Protein AF-A0A349H330-F1 (afdb_monomer_lite)

Sequence (99 aa):
MNTLEYIQTAEAQGNAICRIYSRLRNAPSLHERTELLRQAEKHAETLGNALRQVAETNPVAGQATEETIQAMQSLNTIMEQVMIQEREYRISAGGDDTP

Foldseek 3Di:
DALLVLLVLLLVLLVLLLVLLVVLVVPPDPVSNVVSVVSNVVSVVSNVVSVVVNVVNPPDPVPQDPSSVVSVVSSVVSVVSSVVSVVVSCCVVPVPPDD

Secondary structure (DSSP, 8-state):
--HHHHHHHHHHHHHHHHHHHHHHTT--SHHHHHHHHHHHHHHHHHHHHHHHHHHHT---TTT--HHHHHHHHHHHHHHHHHHHHHHHHHHHH-TT---

Radius of gyration: 15.9 Å; chains: 1; bounding box: 45×20×47 Å

pLDDT: mean 84.98, std 12.37, range [41.34, 96.69]

Structure (mmCIF, N/CA/C/O backbone):
data_AF-A0A349H330-F1
#
_entry.id   AF-A0A349H330-F1
#
loop_
_atom_site.group_PDB
_atom_site.id
_atom_site.type_symbol
_atom_site.label_atom_id
_atom_site.label_alt_id
_atom_site.label_comp_id
_atom_site.label_asym_id
_atom_site.label_entity_id
_atom_site.label_seq_id
_atom_site.pdbx_PDB_ins_code
_atom_site.Cartn_x
_atom_site.Cartn_y
_atom_site.Cartn_z
_atom_site.occupancy
_atom_site.B_iso_or_equiv
_atom_site.auth_seq_id
_atom_site.auth_comp_id
_atom_site.auth_asym_id
_atom_site.auth_atom_id
_atom_site.pdbx_PDB_model_num
ATOM 1 N N . MET A 1 1 ? -18.113 4.617 6.249 1.00 65.81 1 MET A N 1
ATOM 2 C CA . MET A 1 1 ? -16.978 3.741 6.564 1.00 65.81 1 MET A CA 1
ATOM 3 C C . MET A 1 1 ? -16.604 3.944 8.019 1.00 65.81 1 MET A C 1
ATOM 5 O O . MET A 1 1 ? -16.552 5.091 8.454 1.00 65.81 1 MET A O 1
ATOM 9 N N . ASN A 1 2 ? -16.432 2.862 8.770 1.00 81.94 2 ASN A N 1
ATOM 10 C CA . ASN A 1 2 ? -15.854 2.878 10.114 1.00 81.94 2 ASN A CA 1
ATOM 11 C C . ASN A 1 2 ? -14.314 2.778 10.039 1.00 81.94 2 ASN A C 1
ATOM 13 O O . ASN A 1 2 ? -13.754 2.543 8.967 1.00 81.94 2 ASN A O 1
ATOM 17 N N . THR A 1 3 ? -13.618 2.971 11.165 1.00 85.75 3 THR A N 1
ATOM 18 C CA . THR A 1 3 ? -12.144 2.926 11.223 1.00 85.75 3 THR A CA 1
ATOM 19 C C . THR A 1 3 ? -11.585 1.622 10.647 1.00 85.75 3 THR A C 1
ATOM 21 O O . THR A 1 3 ? -10.606 1.649 9.908 1.00 85.75 3 THR A O 1
ATOM 24 N N . LEU A 1 4 ? -12.232 0.486 10.924 1.00 87.69 4 LEU A N 1
ATOM 25 C CA . LEU A 1 4 ? -11.816 -0.824 10.424 1.00 87.69 4 LEU A CA 1
ATOM 26 C C . LEU A 1 4 ? -11.878 -0.906 8.891 1.00 87.69 4 LEU A C 1
ATOM 28 O O . LEU A 1 4 ? -10.922 -1.360 8.271 1.00 87.69 4 LEU A O 1
ATOM 32 N N . GLU A 1 5 ? -12.948 -0.416 8.264 1.00 89.88 5 GLU A N 1
ATOM 33 C CA . GLU A 1 5 ? -13.074 -0.381 6.801 1.00 89.88 5 GLU A CA 1
ATOM 34 C C . GLU A 1 5 ? -12.007 0.517 6.152 1.00 89.8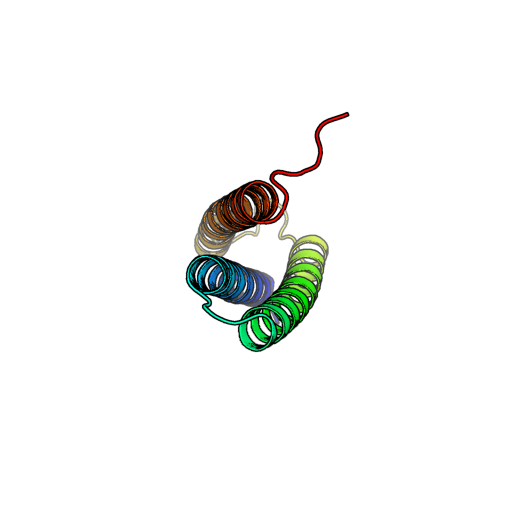8 5 GLU A C 1
ATOM 36 O O . GLU A 1 5 ? -11.498 0.199 5.072 1.00 89.88 5 GLU A O 1
ATOM 41 N N . TYR A 1 6 ? -11.628 1.622 6.805 1.00 91.12 6 TYR A N 1
ATOM 42 C CA . TYR A 1 6 ? -10.521 2.461 6.338 1.00 91.12 6 TYR A CA 1
ATOM 43 C C . TYR A 1 6 ? -9.169 1.754 6.466 1.00 91.12 6 TYR A C 1
ATOM 45 O O . TYR A 1 6 ? -8.369 1.823 5.532 1.00 91.12 6 TYR A O 1
ATOM 53 N N . ILE A 1 7 ? -8.931 1.028 7.563 1.00 90.12 7 ILE A N 1
ATOM 54 C CA . ILE A 1 7 ? -7.716 0.223 7.738 1.00 90.12 7 ILE A CA 1
ATOM 55 C C . ILE A 1 7 ? -7.648 -0.865 6.662 1.00 90.12 7 ILE A C 1
ATOM 57 O O . ILE A 1 7 ? -6.659 -0.938 5.941 1.00 90.12 7 ILE A O 1
ATOM 61 N N . GLN A 1 8 ? -8.717 -1.637 6.463 1.00 91.81 8 GLN A N 1
ATOM 62 C CA . GLN A 1 8 ? -8.781 -2.682 5.434 1.00 91.81 8 GLN A CA 1
ATOM 63 C C . GLN A 1 8 ? -8.585 -2.118 4.020 1.00 91.81 8 GLN A C 1
ATOM 65 O O . GLN A 1 8 ? -7.921 -2.726 3.178 1.00 91.81 8 GLN A O 1
ATOM 70 N N . THR A 1 9 ? -9.125 -0.925 3.749 1.00 93.81 9 THR A N 1
ATOM 71 C CA . THR A 1 9 ? -8.880 -0.224 2.484 1.00 93.81 9 THR A CA 1
ATOM 72 C C . THR A 1 9 ? -7.397 0.106 2.334 1.00 93.81 9 THR A C 1
ATOM 74 O O . THR A 1 9 ? -6.816 -0.207 1.295 1.00 93.81 9 THR A O 1
ATOM 77 N N . ALA A 1 10 ? -6.770 0.688 3.360 1.00 91.94 10 ALA A N 1
ATOM 78 C CA . ALA A 1 10 ? -5.343 0.999 3.362 1.00 91.94 10 ALA A CA 1
ATOM 79 C C . ALA A 1 10 ? -4.486 -0.266 3.152 1.00 91.94 10 ALA A C 1
ATOM 81 O O . ALA A 1 10 ? -3.602 -0.282 2.298 1.00 91.94 10 ALA A O 1
ATOM 82 N N . GLU A 1 11 ? -4.803 -1.369 3.827 1.00 93.12 11 GLU A N 1
ATOM 83 C CA . GLU A 1 11 ? -4.118 -2.650 3.637 1.00 93.12 11 GLU A CA 1
ATOM 84 C C . GLU A 1 11 ? -4.241 -3.174 2.203 1.00 93.12 11 GLU A C 1
ATOM 86 O O . GLU A 1 11 ? -3.255 -3.617 1.605 1.00 93.12 11 GLU A O 1
ATOM 91 N N . ALA A 1 12 ? -5.440 -3.115 1.617 1.00 95.19 12 ALA A N 1
ATOM 92 C CA . ALA A 1 12 ? -5.669 -3.553 0.246 1.00 95.19 12 ALA A CA 1
ATOM 93 C C . ALA A 1 12 ? -4.858 -2.716 -0.756 1.00 95.19 12 ALA A C 1
ATOM 95 O O . ALA A 1 12 ? -4.246 -3.275 -1.672 1.00 95.19 12 ALA A O 1
ATOM 96 N N . GLN A 1 13 ? -4.806 -1.392 -0.565 1.00 96.69 13 GLN A N 1
ATOM 97 C CA . GLN A 1 13 ? -4.007 -0.509 -1.415 1.00 96.69 13 GLN A CA 1
ATOM 98 C C . GLN A 1 13 ? -2.503 -0.759 -1.243 1.00 96.69 13 GLN A C 1
ATOM 100 O O . GLN A 1 13 ? -1.797 -0.891 -2.240 1.00 96.69 13 GLN A O 1
ATOM 105 N N . GLY A 1 14 ? -2.008 -0.895 -0.009 1.00 94.06 14 GLY A N 1
ATOM 106 C CA . GLY A 1 14 ? -0.596 -1.191 0.250 1.00 94.06 14 GLY A CA 1
ATOM 107 C C . GLY A 1 14 ? -0.153 -2.523 -0.367 1.00 94.06 14 GLY A C 1
ATOM 108 O O . GLY A 1 14 ? 0.870 -2.592 -1.047 1.00 94.06 14 GLY A O 1
ATOM 109 N N . ASN A 1 15 ? -0.980 -3.566 -0.257 1.00 94.81 15 ASN A N 1
ATOM 110 C CA . ASN A 1 15 ? -0.736 -4.845 -0.929 1.00 94.81 15 ASN A CA 1
ATOM 111 C C . ASN A 1 15 ? -0.717 -4.722 -2.460 1.00 94.81 15 ASN A C 1
ATOM 113 O O . ASN A 1 15 ? 0.098 -5.370 -3.123 1.00 94.81 15 ASN A O 1
ATOM 117 N N . ALA A 1 16 ? -1.603 -3.907 -3.041 1.00 96.12 16 ALA A N 1
ATOM 118 C CA . ALA A 1 16 ? -1.606 -3.653 -4.479 1.00 96.12 16 ALA A CA 1
ATOM 119 C C . ALA A 1 16 ? -0.302 -2.973 -4.926 1.00 96.12 16 ALA A C 1
ATOM 121 O O . ALA A 1 16 ? 0.317 -3.424 -5.890 1.00 96.12 16 ALA A O 1
ATOM 122 N N . ILE A 1 17 ? 0.166 -1.971 -4.177 1.00 95.00 17 ILE A N 1
ATOM 123 C CA . ILE A 1 17 ? 1.441 -1.282 -4.425 1.00 95.00 17 ILE A CA 1
ATOM 124 C C . ILE A 1 17 ? 2.616 -2.268 -4.369 1.00 95.00 17 ILE A C 1
ATOM 126 O O . ILE A 1 17 ? 3.416 -2.320 -5.303 1.00 95.00 17 ILE A O 1
ATOM 130 N N . CYS A 1 18 ? 2.683 -3.120 -3.341 1.00 92.75 18 CYS A N 1
ATOM 131 C CA . CYS A 1 18 ? 3.687 -4.183 -3.231 1.00 92.75 18 CYS A CA 1
ATOM 132 C C . CYS A 1 18 ? 3.697 -5.110 -4.461 1.00 92.75 18 CYS A C 1
ATOM 134 O O . CYS A 1 18 ? 4.746 -5.407 -5.033 1.00 92.75 18 CYS A O 1
ATOM 136 N N . ARG A 1 19 ? 2.526 -5.556 -4.929 1.00 93.12 19 ARG A N 1
ATOM 137 C CA . ARG A 1 19 ? 2.440 -6.400 -6.135 1.00 93.12 19 ARG A CA 1
ATOM 138 C C . ARG A 1 19 ? 2.909 -5.659 -7.384 1.00 93.12 19 ARG A C 1
ATOM 140 O O . ARG A 1 19 ? 3.544 -6.264 -8.247 1.00 93.12 19 ARG A O 1
ATOM 147 N N . ILE A 1 20 ? 2.613 -4.366 -7.485 1.00 93.69 20 ILE A N 1
ATOM 148 C CA . ILE A 1 20 ? 3.037 -3.537 -8.611 1.00 93.69 20 ILE A CA 1
ATOM 149 C C . ILE A 1 20 ? 4.556 -3.369 -8.626 1.00 93.69 20 ILE A C 1
ATOM 151 O O . ILE A 1 20 ? 5.154 -3.604 -9.672 1.00 93.69 20 ILE A O 1
ATOM 155 N N . TYR A 1 21 ? 5.203 -3.061 -7.498 1.00 90.31 21 TYR A N 1
ATOM 156 C CA . TYR A 1 21 ? 6.669 -2.974 -7.437 1.00 90.31 21 TYR A CA 1
ATOM 157 C C . TYR A 1 21 ? 7.357 -4.302 -7.776 1.00 90.31 21 TYR A C 1
ATOM 159 O O . TYR A 1 21 ? 8.348 -4.323 -8.511 1.00 90.31 21 TYR A O 1
ATOM 167 N N . SER A 1 22 ? 6.785 -5.426 -7.341 1.00 88.94 22 SER A N 1
ATOM 168 C CA . SER A 1 22 ? 7.265 -6.759 -7.723 1.00 88.94 22 SER A CA 1
ATOM 169 C C . SER A 1 22 ? 7.152 -7.022 -9.235 1.00 88.94 22 SER A C 1
ATOM 171 O O . SER A 1 22 ? 8.041 -7.634 -9.830 1.00 88.94 22 SER A O 1
ATOM 173 N N . ARG A 1 23 ? 6.086 -6.535 -9.888 1.00 91.00 23 ARG A N 1
ATOM 174 C CA . ARG A 1 23 ? 5.927 -6.611 -11.353 1.00 91.00 23 ARG A CA 1
ATOM 175 C C . ARG A 1 23 ? 6.855 -5.646 -12.083 1.00 91.00 23 ARG A C 1
ATOM 177 O O . ARG A 1 23 ? 7.462 -6.044 -13.069 1.00 91.00 23 ARG A O 1
ATOM 184 N N . LEU A 1 24 ? 7.015 -4.423 -11.574 1.00 89.12 24 LEU A N 1
ATOM 185 C CA . LEU A 1 24 ? 7.908 -3.399 -12.125 1.00 89.12 24 LEU A CA 1
ATOM 186 C C . LEU A 1 24 ? 9.342 -3.907 -12.267 1.00 89.12 24 LEU A C 1
ATOM 188 O O . LEU A 1 24 ? 9.978 -3.631 -13.280 1.00 89.12 24 LEU A O 1
ATOM 192 N N . ARG A 1 25 ? 9.827 -4.690 -11.296 1.00 83.06 25 ARG A N 1
ATOM 193 C CA . ARG A 1 25 ? 11.161 -5.311 -11.333 1.00 83.06 25 ARG A CA 1
ATOM 194 C C . ARG A 1 25 ? 11.374 -6.224 -12.545 1.00 83.06 25 ARG A C 1
ATOM 196 O O . ARG A 1 25 ? 12.495 -6.347 -13.020 1.00 83.06 25 ARG A O 1
ATOM 203 N N . ASN A 1 26 ? 10.308 -6.855 -13.031 1.00 85.88 26 ASN A N 1
ATOM 204 C CA . ASN A 1 26 ? 10.353 -7.831 -14.120 1.00 85.88 26 ASN A CA 1
ATOM 205 C C . ASN A 1 26 ? 9.764 -7.288 -15.432 1.00 85.88 26 ASN A C 1
ATOM 207 O O . ASN A 1 26 ? 9.661 -8.038 -16.399 1.00 85.88 26 ASN A O 1
ATOM 211 N N . ALA A 1 27 ? 9.345 -6.019 -15.469 1.00 87.38 27 ALA A N 1
ATOM 212 C CA . ALA A 1 27 ? 8.656 -5.438 -16.614 1.00 87.38 27 ALA A CA 1
ATOM 213 C C . ALA A 1 27 ? 9.643 -5.192 -17.780 1.00 87.38 27 ALA A C 1
ATOM 215 O O . ALA A 1 27 ? 10.546 -4.360 -17.647 1.00 87.38 27 ALA A O 1
ATOM 216 N N . PRO A 1 28 ? 9.482 -5.871 -18.932 1.00 82.94 28 PRO A N 1
ATOM 217 C CA . PRO A 1 28 ? 10.445 -5.841 -20.035 1.00 82.94 28 PRO A CA 1
ATOM 218 C C . PRO A 1 28 ? 10.447 -4.538 -20.842 1.00 82.94 28 PRO A C 1
ATOM 220 O O . PRO A 1 28 ? 11.403 -4.275 -21.567 1.00 82.94 28 PRO A O 1
ATOM 223 N N . SER A 1 29 ? 9.385 -3.730 -20.767 1.00 91.56 29 SER A N 1
ATOM 224 C CA . SER A 1 29 ? 9.228 -2.541 -21.611 1.00 91.56 29 SER A CA 1
ATOM 225 C C . SER A 1 29 ? 9.010 -1.266 -20.803 1.00 91.56 29 SER A C 1
ATOM 227 O O . SER A 1 29 ? 8.381 -1.277 -19.744 1.00 91.56 29 SER A O 1
ATOM 229 N N . LEU A 1 30 ? 9.491 -0.138 -21.337 1.00 87.88 30 LEU A N 1
ATOM 230 C CA . LEU A 1 30 ? 9.259 1.181 -20.744 1.00 87.88 30 LEU A CA 1
ATOM 231 C C . LEU A 1 30 ? 7.760 1.496 -20.647 1.00 87.88 30 LEU A C 1
ATOM 233 O O . LEU A 1 30 ? 7.319 2.021 -19.633 1.00 87.88 30 LEU A O 1
ATOM 237 N N . HIS A 1 31 ? 6.979 1.122 -21.663 1.00 90.06 31 HIS A N 1
ATOM 238 C CA . HIS A 1 31 ? 5.531 1.329 -21.6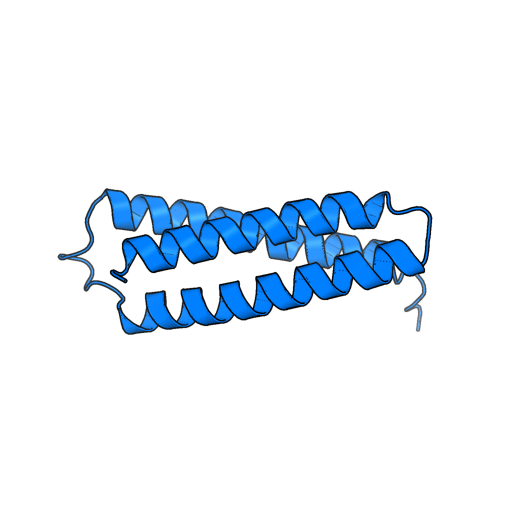73 1.00 90.06 31 HIS A CA 1
ATOM 239 C C . HIS A 1 31 ? 4.834 0.603 -20.513 1.00 90.06 31 HIS A C 1
ATOM 241 O O . HIS A 1 31 ? 4.057 1.217 -19.784 1.00 90.06 31 HIS A O 1
ATOM 247 N N . GLU A 1 32 ? 5.160 -0.675 -20.288 1.00 91.00 32 GLU A N 1
ATOM 248 C CA . GLU A 1 32 ? 4.614 -1.439 -19.161 1.00 91.00 32 GLU A CA 1
ATOM 249 C C . GLU A 1 32 ? 5.06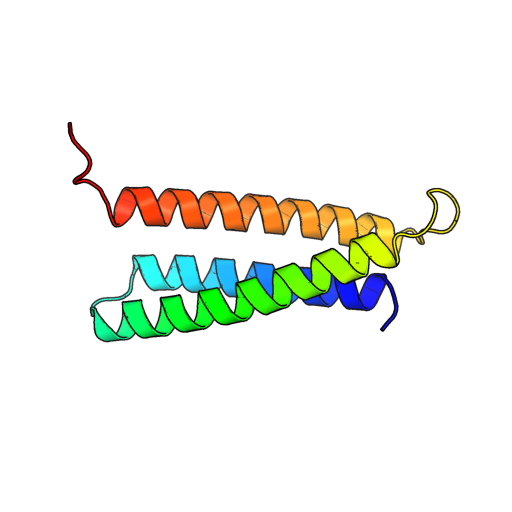2 -0.861 -17.814 1.00 91.00 32 GLU A C 1
ATOM 251 O O . GLU A 1 32 ? 4.254 -0.749 -16.894 1.00 91.00 32 GLU A O 1
ATOM 256 N N . ARG A 1 33 ? 6.322 -0.420 -17.705 1.00 89.88 33 ARG A N 1
ATOM 257 C CA . ARG A 1 33 ? 6.822 0.254 -16.498 1.00 89.88 33 ARG A CA 1
ATOM 258 C C . ARG A 1 33 ? 6.056 1.543 -16.204 1.00 89.88 33 ARG A C 1
ATOM 260 O O . ARG A 1 33 ? 5.668 1.763 -15.061 1.00 89.88 33 ARG A O 1
ATOM 267 N N . THR A 1 34 ? 5.808 2.378 -17.210 1.00 91.31 34 THR A N 1
ATOM 268 C CA . THR A 1 34 ? 5.041 3.622 -17.055 1.00 91.31 34 THR A CA 1
ATOM 269 C C . THR A 1 34 ? 3.611 3.350 -16.597 1.00 91.31 34 THR A C 1
ATOM 271 O O . THR A 1 34 ? 3.125 4.020 -15.688 1.00 91.31 34 THR A O 1
ATOM 274 N N . GLU A 1 35 ? 2.947 2.352 -17.178 1.00 94.50 35 GLU A N 1
ATOM 275 C CA . GLU A 1 35 ? 1.577 2.001 -16.801 1.00 94.50 35 GLU A CA 1
ATOM 276 C C . GLU A 1 35 ? 1.499 1.447 -15.371 1.00 94.50 35 GLU A C 1
ATOM 278 O O . GLU A 1 35 ? 0.648 1.855 -14.582 1.00 94.50 35 GLU A O 1
ATOM 283 N N . LEU A 1 36 ? 2.440 0.582 -14.989 1.00 93.50 36 LEU A N 1
ATOM 284 C CA . LEU A 1 36 ? 2.537 0.075 -13.623 1.00 93.50 36 LEU A CA 1
ATOM 285 C C . LEU A 1 36 ? 2.811 1.200 -12.610 1.00 93.50 36 LEU A C 1
ATOM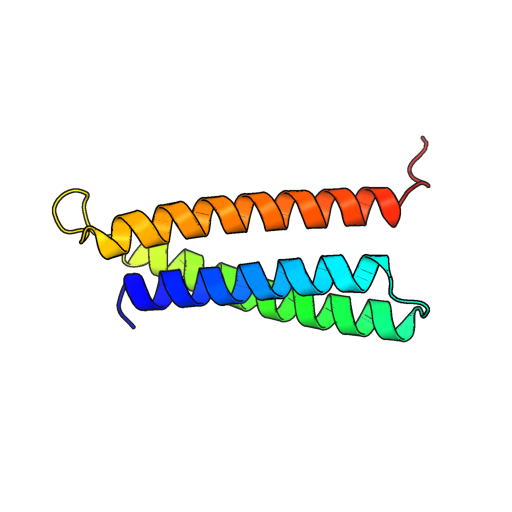 287 O O . LEU A 1 36 ? 2.178 1.230 -11.558 1.00 93.50 36 LEU A O 1
ATOM 291 N N . LEU A 1 37 ? 3.690 2.160 -12.919 1.00 91.62 37 LEU A N 1
ATOM 292 C CA . LEU A 1 37 ? 3.932 3.319 -12.048 1.00 91.62 37 LEU A CA 1
ATOM 293 C C . LEU A 1 37 ? 2.679 4.187 -11.880 1.00 91.62 37 LEU A C 1
ATOM 295 O O . LEU A 1 37 ? 2.370 4.593 -10.762 1.00 91.62 37 LEU A O 1
ATOM 299 N N . ARG A 1 38 ? 1.912 4.404 -12.955 1.00 94.56 38 ARG A N 1
ATOM 300 C CA . ARG A 1 38 ? 0.628 5.117 -12.893 1.00 94.56 38 ARG A CA 1
ATOM 301 C C . ARG A 1 38 ? -0.375 4.402 -11.982 1.00 94.56 38 ARG A C 1
ATOM 303 O O . ARG A 1 38 ? -1.106 5.040 -11.224 1.00 94.56 38 ARG A O 1
ATOM 310 N N . GLN A 1 39 ? -0.419 3.071 -12.042 1.00 94.69 39 GLN A N 1
ATOM 311 C CA . GLN A 1 39 ? -1.262 2.275 -11.149 1.00 94.69 39 GLN A CA 1
ATOM 312 C C . GLN A 1 39 ? -0.792 2.389 -9.695 1.00 94.69 39 GLN A C 1
ATOM 314 O O . GLN A 1 39 ? -1.623 2.603 -8.813 1.00 94.69 39 GLN A O 1
ATOM 319 N N . ALA A 1 40 ? 0.520 2.307 -9.442 1.00 92.50 40 ALA A N 1
ATOM 320 C CA . ALA A 1 40 ? 1.083 2.482 -8.102 1.00 92.50 40 ALA A CA 1
ATOM 321 C C . ALA A 1 40 ? 0.724 3.852 -7.511 1.00 92.50 40 ALA A C 1
ATOM 323 O O . ALA A 1 40 ? 0.300 3.912 -6.362 1.00 92.50 40 ALA A O 1
ATOM 324 N N . GLU A 1 41 ? 0.816 4.926 -8.300 1.00 92.94 41 GLU A N 1
ATOM 325 C CA . GLU A 1 41 ? 0.445 6.286 -7.887 1.00 92.94 41 GLU A CA 1
ATOM 326 C C . GLU A 1 41 ? -1.028 6.376 -7.464 1.00 92.94 41 GLU A C 1
ATOM 328 O O . GLU A 1 41 ? -1.338 6.866 -6.379 1.00 92.94 41 GLU A O 1
ATOM 333 N N . LYS A 1 42 ? -1.945 5.815 -8.261 1.00 96.00 42 LYS A N 1
ATOM 334 C CA . LYS A 1 42 ? -3.379 5.791 -7.930 1.00 96.00 42 LYS A CA 1
ATOM 335 C C . LYS A 1 42 ? -3.670 5.023 -6.635 1.00 96.00 42 LYS A C 1
ATOM 337 O O . LYS A 1 42 ? -4.507 5.436 -5.824 1.00 96.00 42 LYS A O 1
ATOM 342 N N . HIS A 1 43 ? -2.998 3.889 -6.436 1.00 95.31 43 HIS A N 1
ATOM 343 C CA . HIS A 1 43 ? -3.117 3.130 -5.195 1.00 95.31 43 HIS A CA 1
ATOM 344 C C . HIS A 1 43 ? -2.518 3.899 -4.010 1.00 95.31 43 HIS A C 1
ATOM 346 O O . HIS A 1 43 ? -3.121 3.901 -2.941 1.00 95.31 43 HIS A O 1
ATOM 352 N N . ALA A 1 44 ? -1.395 4.597 -4.198 1.00 91.56 44 ALA A N 1
ATOM 353 C CA . ALA A 1 44 ? -0.759 5.416 -3.167 1.00 91.56 44 ALA A CA 1
ATOM 354 C C . ALA A 1 44 ? -1.633 6.608 -2.747 1.00 91.56 44 ALA A C 1
ATOM 356 O O . ALA A 1 44 ? -1.742 6.898 -1.557 1.00 91.56 44 ALA A O 1
ATOM 357 N N . GLU A 1 45 ? -2.323 7.254 -3.689 1.00 95.00 45 GLU A N 1
ATOM 358 C CA . GLU A 1 45 ? -3.300 8.305 -3.386 1.00 95.00 45 GLU A CA 1
ATOM 359 C C . GLU A 1 45 ? -4.456 7.757 -2.535 1.00 95.00 45 GLU A C 1
ATOM 361 O O . GLU A 1 45 ? -4.810 8.317 -1.494 1.00 95.00 45 GLU A O 1
ATOM 366 N N . THR A 1 46 ? -5.015 6.614 -2.941 1.00 94.31 46 THR A N 1
ATOM 367 C CA . THR A 1 46 ? -6.115 5.965 -2.212 1.00 94.31 46 THR A CA 1
ATOM 368 C C . THR A 1 46 ? -5.668 5.509 -0.820 1.00 94.31 46 THR A C 1
ATOM 370 O O . THR A 1 46 ? -6.402 5.681 0.152 1.00 94.31 46 THR A O 1
ATOM 373 N N . LEU A 1 47 ? -4.446 4.981 -0.710 1.00 92.81 47 LEU A N 1
ATOM 374 C CA . LEU A 1 47 ? -3.802 4.608 0.545 1.00 92.81 47 LEU A CA 1
ATOM 375 C C . LEU A 1 47 ? -3.658 5.815 1.476 1.00 92.81 47 LEU A C 1
ATOM 377 O O . LEU A 1 47 ? -4.090 5.753 2.622 1.00 92.81 47 LEU A O 1
ATOM 381 N N . GLY A 1 48 ? -3.107 6.926 0.983 1.00 91.88 48 GLY A N 1
ATOM 382 C CA . GLY A 1 48 ? -2.939 8.151 1.765 1.00 91.88 48 GLY A CA 1
ATOM 383 C C . GLY A 1 48 ? -4.269 8.718 2.264 1.00 91.88 48 GLY A C 1
ATOM 384 O O . GLY A 1 48 ? -4.375 9.121 3.424 1.00 91.88 48 GLY A O 1
ATOM 385 N N . ASN A 1 49 ? -5.306 8.686 1.424 1.00 94.88 49 ASN A N 1
ATOM 386 C CA . ASN A 1 49 ? -6.654 9.095 1.816 1.00 94.88 49 ASN A CA 1
ATOM 387 C C . ASN A 1 49 ? -7.236 8.177 2.901 1.00 94.88 49 ASN A C 1
ATOM 389 O O . ASN A 1 49 ? -7.777 8.675 3.886 1.00 94.88 49 ASN A O 1
ATOM 393 N N . ALA A 1 50 ? -7.086 6.857 2.763 1.00 91.06 50 ALA A N 1
ATOM 394 C CA . ALA A 1 50 ? -7.537 5.898 3.769 1.00 91.06 50 ALA A CA 1
ATOM 395 C C . ALA A 1 50 ? -6.796 6.085 5.103 1.00 91.06 50 ALA A C 1
ATOM 397 O O . ALA A 1 50 ? -7.436 6.171 6.145 1.00 91.06 50 ALA A O 1
ATOM 398 N N . LEU A 1 51 ? -5.470 6.250 5.081 1.00 89.06 51 LEU A N 1
ATOM 399 C CA . LEU A 1 51 ? -4.662 6.507 6.279 1.00 89.06 51 LEU A CA 1
ATOM 400 C C . LEU A 1 51 ? -5.059 7.803 6.989 1.00 89.06 51 LEU A C 1
ATOM 402 O O . LEU A 1 51 ? -5.125 7.834 8.217 1.00 89.06 51 LEU A O 1
ATOM 406 N N . ARG A 1 52 ? -5.366 8.862 6.231 1.00 90.69 52 ARG A N 1
ATOM 407 C CA . ARG A 1 52 ? -5.884 10.110 6.801 1.00 90.69 52 ARG A CA 1
ATOM 408 C C . ARG A 1 52 ? -7.206 9.868 7.531 1.00 90.69 52 ARG A C 1
ATOM 410 O O . ARG A 1 52 ? -7.352 10.309 8.664 1.00 90.69 52 ARG A O 1
ATOM 417 N N . GLN A 1 53 ? -8.116 9.106 6.927 1.00 90.38 53 GLN A N 1
ATOM 418 C CA . GLN A 1 53 ? -9.386 8.743 7.557 1.00 90.38 53 GLN A CA 1
ATOM 419 C C . GLN A 1 53 ? -9.191 7.873 8.806 1.00 90.38 53 GLN A C 1
ATOM 421 O O . GLN A 1 53 ? -9.863 8.094 9.811 1.00 90.38 53 GLN A O 1
ATOM 426 N N . VAL A 1 54 ? -8.241 6.929 8.800 1.00 86.75 54 VAL A N 1
ATOM 427 C CA . VAL A 1 54 ? -7.870 6.158 10.004 1.00 86.75 54 VAL A CA 1
ATOM 428 C C . VAL A 1 54 ? -7.388 7.087 11.120 1.00 86.75 54 VAL A C 1
ATOM 430 O O . VAL A 1 54 ? -7.809 6.931 12.262 1.00 86.75 54 VAL A O 1
ATOM 433 N N . ALA A 1 55 ? -6.551 8.079 10.804 1.00 84.56 55 ALA A N 1
ATOM 434 C CA . ALA A 1 55 ? -6.060 9.046 11.785 1.00 84.56 55 ALA A CA 1
ATOM 435 C C . ALA A 1 55 ? -7.173 9.961 12.330 1.00 84.56 55 ALA A C 1
ATOM 437 O O . ALA A 1 55 ? -7.203 10.242 13.527 1.00 84.56 55 ALA A O 1
ATOM 438 N N . GLU A 1 56 ? -8.102 10.394 11.476 1.00 86.12 56 GLU A N 1
ATOM 439 C CA . GLU A 1 56 ? -9.256 11.226 11.850 1.00 86.12 56 GLU A CA 1
ATOM 440 C C . GLU A 1 56 ? -10.284 10.462 12.697 1.00 86.12 56 GLU A C 1
ATOM 442 O O . GLU A 1 56 ? -10.925 11.036 13.575 1.00 86.12 56 GLU A O 1
ATOM 447 N N . THR A 1 57 ? -10.423 9.157 12.457 1.00 79.94 57 THR A N 1
ATOM 448 C CA . THR A 1 57 ? -11.381 8.275 13.143 1.00 79.94 57 THR A CA 1
ATOM 449 C C . THR A 1 57 ? -10.734 7.413 14.223 1.00 79.94 57 THR A C 1
ATOM 451 O O . THR A 1 57 ? -11.351 6.450 14.681 1.00 79.94 57 THR A O 1
ATOM 454 N N . ASN A 1 58 ? -9.496 7.729 14.614 1.00 67.81 58 ASN A N 1
ATOM 455 C CA . ASN A 1 58 ? -8.690 6.893 15.492 1.00 67.81 58 ASN A CA 1
ATOM 456 C C . ASN A 1 58 ? -9.431 6.640 16.820 1.00 67.81 58 ASN A C 1
ATOM 458 O O . ASN A 1 58 ? -9.679 7.592 17.570 1.00 67.81 58 ASN A O 1
ATOM 462 N N . PRO A 1 59 ? -9.828 5.391 17.123 1.00 61.66 59 PRO A N 1
ATOM 463 C CA . PRO A 1 59 ? -10.525 5.096 18.358 1.00 61.66 59 PRO A CA 1
ATOM 464 C C . PRO A 1 59 ? -9.574 5.344 19.528 1.00 61.66 59 PRO A C 1
ATOM 466 O O . PRO A 1 59 ? -8.442 4.862 19.548 1.00 61.66 59 PRO A O 1
ATOM 469 N N . VAL A 1 60 ? -10.041 6.099 20.525 1.00 65.31 60 VAL A N 1
ATOM 470 C CA . VAL A 1 60 ? -9.320 6.288 21.793 1.00 65.31 60 VAL A CA 1
ATOM 471 C C . VAL A 1 60 ? -8.902 4.908 22.310 1.00 65.31 60 VAL A C 1
ATOM 473 O O . VAL A 1 60 ? -9.693 3.974 22.218 1.00 65.31 60 VAL A O 1
ATOM 476 N N . ALA A 1 61 ? -7.693 4.765 22.863 1.00 56.91 61 ALA A N 1
ATOM 477 C CA . ALA A 1 61 ? -7.047 3.484 23.200 1.00 56.91 61 ALA A CA 1
ATOM 478 C C . ALA A 1 61 ? -7.836 2.512 24.124 1.00 56.91 61 ALA A C 1
ATOM 480 O O . ALA A 1 61 ? -7.352 1.425 24.414 1.00 56.91 61 ALA A O 1
ATOM 481 N N . GLY A 1 62 ? -9.048 2.863 24.570 1.00 57.44 62 GLY A N 1
ATOM 482 C CA . GLY A 1 62 ? -9.993 1.978 25.268 1.00 57.44 62 GLY A CA 1
ATOM 483 C C . GLY A 1 62 ? -11.269 1.611 24.487 1.00 57.44 62 GLY A C 1
ATOM 484 O O . GLY A 1 62 ? -12.108 0.898 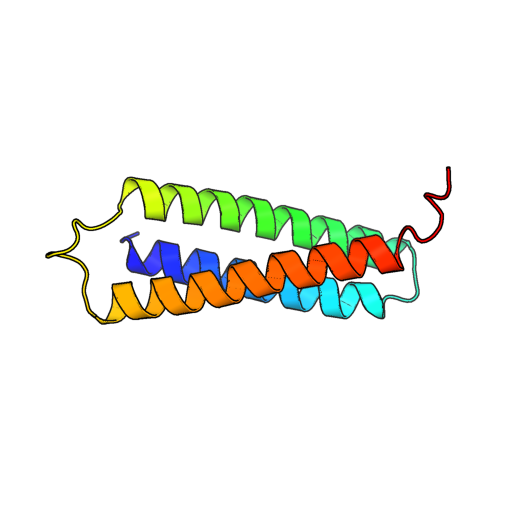25.024 1.00 57.44 62 GLY A O 1
ATOM 485 N N . GLN A 1 63 ? -11.449 2.106 23.259 1.00 63.31 63 GLN A N 1
ATOM 486 C CA . GLN A 1 63 ? -12.613 1.853 22.390 1.00 63.31 63 GLN A CA 1
ATOM 487 C C . GLN A 1 63 ? -12.260 1.069 21.119 1.00 63.31 63 GLN A C 1
ATOM 489 O O . GLN A 1 63 ? -13.155 0.661 20.382 1.00 63.31 63 GLN A O 1
ATOM 494 N N . ALA A 1 64 ? -10.968 0.862 20.851 1.00 74.38 64 ALA A N 1
ATOM 495 C CA . ALA A 1 64 ? -10.517 0.044 19.736 1.00 74.38 64 ALA A CA 1
ATOM 496 C C . ALA A 1 64 ? -10.876 -1.424 19.999 1.00 74.38 64 ALA A C 1
ATOM 498 O O . ALA A 1 64 ? -10.538 -1.972 21.050 1.00 74.38 64 ALA A O 1
ATOM 499 N N . THR A 1 65 ? -11.552 -2.069 19.049 1.00 81.06 65 THR A N 1
ATOM 500 C CA . THR A 1 65 ? -11.768 -3.518 19.114 1.00 81.06 65 THR A CA 1
ATOM 501 C C . THR A 1 65 ? -10.444 -4.245 18.878 1.00 81.06 65 THR A C 1
ATOM 503 O O . THR A 1 65 ? -9.550 -3.714 18.216 1.00 81.06 65 THR A O 1
ATOM 506 N N . GLU A 1 66 ? -10.317 -5.475 19.378 1.00 83.81 66 GLU A N 1
ATOM 507 C CA . GLU A 1 66 ? -9.144 -6.329 19.125 1.00 83.81 66 GLU A CA 1
ATOM 508 C C . GLU A 1 66 ? -8.865 -6.483 17.620 1.00 83.81 66 GLU A C 1
ATOM 510 O O . GLU A 1 66 ? -7.727 -6.355 17.177 1.00 83.81 66 GLU A O 1
ATOM 515 N N . GLU A 1 67 ? -9.925 -6.607 16.818 1.00 82.62 67 GLU A N 1
ATOM 516 C CA . GLU A 1 67 ? -9.861 -6.618 15.354 1.00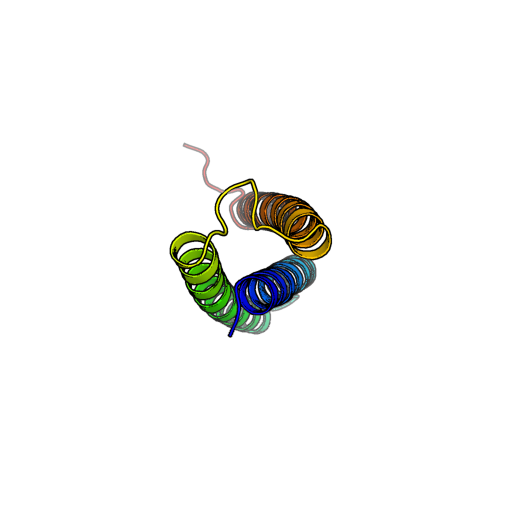 82.62 67 GLU A CA 1
ATOM 517 C C . GLU A 1 67 ? -9.259 -5.327 14.774 1.00 82.62 67 GLU A C 1
ATOM 519 O O . GLU A 1 67 ? -8.431 -5.378 13.868 1.00 82.62 67 GLU A O 1
ATOM 524 N N . THR A 1 68 ? -9.611 -4.161 15.328 1.00 82.44 68 THR A N 1
ATOM 525 C CA . THR A 1 68 ? -9.056 -2.871 14.886 1.00 82.44 68 THR A CA 1
ATOM 526 C C . THR A 1 68 ? -7.568 -2.776 15.216 1.00 82.44 68 THR A C 1
ATOM 528 O O . THR A 1 68 ? -6.778 -2.296 14.406 1.00 82.44 68 THR A O 1
ATOM 531 N N . ILE A 1 69 ? -7.165 -3.263 16.393 1.00 84.25 69 ILE A N 1
ATOM 532 C CA . ILE A 1 69 ? -5.759 -3.302 16.818 1.00 84.25 69 ILE A CA 1
ATOM 533 C C . ILE A 1 69 ? -4.952 -4.221 15.898 1.00 84.25 69 ILE A C 1
ATOM 535 O O . ILE A 1 69 ? -3.884 -3.827 15.426 1.00 84.25 69 ILE A O 1
ATOM 539 N N . GLN A 1 70 ? -5.469 -5.414 15.606 1.00 87.88 70 GLN A N 1
ATOM 540 C CA . GLN A 1 70 ? -4.807 -6.370 14.726 1.00 87.88 70 GLN A CA 1
ATOM 541 C C . GLN A 1 70 ? -4.677 -5.827 13.298 1.00 87.88 70 GLN A C 1
ATOM 543 O O . GLN A 1 70 ? -3.594 -5.893 12.719 1.00 87.88 70 GLN A O 1
ATOM 548 N N . ALA A 1 71 ? -5.731 -5.206 12.766 1.00 85.56 71 ALA A N 1
ATOM 549 C CA . ALA A 1 71 ? -5.694 -4.575 11.452 1.00 85.56 71 ALA A CA 1
ATOM 550 C C . ALA A 1 71 ? -4.678 -3.414 11.401 1.00 85.56 71 ALA A C 1
ATOM 552 O O . ALA A 1 71 ? -3.947 -3.266 10.429 1.00 85.56 71 ALA A O 1
ATOM 553 N N . MET A 1 72 ? -4.542 -2.607 12.461 1.00 85.50 72 MET A N 1
ATOM 554 C CA . MET A 1 72 ? -3.495 -1.571 12.516 1.00 85.50 72 MET A CA 1
ATOM 555 C C . MET A 1 72 ? -2.075 -2.161 12.526 1.00 85.50 72 MET A C 1
ATOM 557 O O . MET A 1 72 ? -1.170 -1.598 11.909 1.00 85.50 72 MET A O 1
ATOM 561 N N . GLN A 1 73 ? -1.859 -3.289 13.208 1.00 89.12 73 GLN A N 1
ATOM 562 C CA . GLN A 1 73 ? -0.563 -3.978 13.207 1.00 89.12 73 GLN A CA 1
ATOM 563 C C . GLN A 1 73 ? -0.225 -4.530 11.818 1.00 89.12 73 GLN A C 1
ATOM 565 O O . GLN A 1 73 ? 0.886 -4.324 11.327 1.00 89.12 73 GLN A O 1
ATOM 570 N N . SER A 1 74 ? -1.187 -5.187 11.170 1.00 89.06 74 SER A N 1
ATOM 571 C CA . SER A 1 74 ? -1.042 -5.699 9.807 1.00 89.06 74 SER A CA 1
ATOM 572 C C . SER A 1 74 ? -0.795 -4.574 8.797 1.00 89.06 74 SER A C 1
ATOM 574 O O . SER A 1 74 ? 0.130 -4.672 7.984 1.00 89.06 74 SER A O 1
ATOM 576 N N . LEU A 1 75 ? -1.517 -3.458 8.915 1.00 89.06 75 LEU A N 1
ATOM 577 C CA . LEU A 1 75 ? -1.279 -2.250 8.133 1.00 89.06 75 LEU A CA 1
ATOM 578 C C . LEU A 1 75 ? 0.145 -1.709 8.314 1.00 89.06 75 LEU A C 1
ATOM 580 O O . LEU A 1 75 ? 0.798 -1.413 7.316 1.00 89.06 75 LEU A O 1
ATOM 584 N N . ASN A 1 76 ? 0.664 -1.629 9.544 1.00 90.06 76 ASN A N 1
ATOM 585 C CA . ASN A 1 76 ? 2.047 -1.196 9.781 1.00 90.06 76 ASN A CA 1
ATOM 586 C C . ASN A 1 76 ? 3.056 -2.080 9.034 1.00 90.06 76 ASN A C 1
ATOM 588 O O . ASN A 1 76 ? 3.937 -1.559 8.351 1.00 90.06 76 ASN A O 1
ATOM 592 N N . THR A 1 77 ? 2.890 -3.405 9.085 1.00 93.44 77 THR A N 1
ATOM 593 C CA . THR A 1 77 ? 3.745 -4.338 8.332 1.00 93.44 77 THR A CA 1
ATOM 594 C C . THR A 1 77 ? 3.665 -4.101 6.822 1.00 93.44 77 THR A C 1
ATOM 596 O O . THR A 1 77 ? 4.687 -4.108 6.136 1.00 93.44 77 THR A O 1
ATOM 599 N N . ILE A 1 78 ? 2.467 -3.867 6.280 1.00 92.00 78 ILE A N 1
ATOM 600 C CA . ILE A 1 78 ? 2.287 -3.589 4.848 1.00 92.00 78 ILE A CA 1
ATOM 601 C C . ILE A 1 78 ? 2.964 -2.270 4.461 1.00 92.00 78 ILE A C 1
ATOM 603 O O . ILE A 1 78 ? 3.639 -2.209 3.435 1.00 92.00 78 ILE A O 1
ATOM 607 N N . MET A 1 79 ? 2.833 -1.228 5.282 1.00 91.38 79 MET A N 1
ATOM 608 C CA . MET A 1 79 ? 3.473 0.066 5.032 1.00 91.38 79 MET A CA 1
ATOM 609 C C . MET A 1 79 ? 5.000 -0.045 5.022 1.00 91.38 79 MET A C 1
ATOM 611 O O . MET A 1 79 ? 5.648 0.512 4.135 1.00 91.38 79 MET A O 1
ATOM 615 N N . GLU A 1 80 ? 5.579 -0.808 5.951 1.00 93.25 80 GLU A N 1
ATOM 616 C CA . GLU A 1 80 ? 7.013 -1.118 5.947 1.00 93.25 80 GLU A CA 1
ATOM 617 C C . GLU A 1 80 ? 7.439 -1.814 4.650 1.00 93.25 80 GLU A C 1
ATOM 619 O O . GLU A 1 80 ? 8.420 -1.411 4.022 1.00 93.25 80 GLU A O 1
ATOM 624 N N . GLN A 1 81 ? 6.673 -2.808 4.194 1.00 90.88 81 GLN A N 1
ATOM 625 C CA . GLN A 1 81 ? 6.956 -3.499 2.935 1.00 90.88 81 GLN A CA 1
ATOM 626 C C . GLN A 1 81 ? 6.870 -2.573 1.720 1.00 90.88 81 GLN A C 1
ATOM 628 O O . GLN A 1 81 ? 7.731 -2.654 0.845 1.00 90.88 81 GLN A O 1
ATOM 633 N N . VAL A 1 82 ? 5.873 -1.685 1.662 1.00 90.50 82 VAL A N 1
ATOM 634 C CA . VAL A 1 82 ? 5.746 -0.694 0.583 1.00 90.50 82 VAL A CA 1
ATOM 635 C C . VAL A 1 82 ? 6.990 0.194 0.531 1.00 90.50 82 VAL A C 1
ATOM 637 O O . VAL A 1 82 ? 7.579 0.350 -0.539 1.00 90.50 82 VAL A O 1
ATOM 640 N N . MET A 1 83 ? 7.441 0.711 1.679 1.00 89.94 83 MET A N 1
ATOM 641 C CA . MET A 1 83 ? 8.645 1.547 1.758 1.00 89.94 83 MET A CA 1
ATOM 642 C C . MET A 1 83 ? 9.906 0.796 1.313 1.00 89.94 83 MET A C 1
ATOM 644 O O . MET A 1 83 ? 10.733 1.348 0.582 1.00 89.94 83 MET A O 1
ATOM 648 N N . ILE A 1 84 ? 10.054 -0.469 1.723 1.00 91.75 84 ILE A N 1
ATOM 649 C CA . ILE A 1 84 ? 11.176 -1.320 1.308 1.00 91.75 84 ILE A CA 1
ATOM 650 C C . ILE A 1 84 ? 11.144 -1.537 -0.206 1.00 91.75 84 ILE A C 1
ATOM 652 O O . ILE A 1 84 ? 12.153 -1.306 -0.870 1.00 91.75 84 ILE A O 1
ATOM 656 N N . GLN A 1 85 ? 9.999 -1.921 -0.771 1.00 87.25 85 GLN A N 1
ATOM 657 C CA . GLN A 1 85 ? 9.887 -2.193 -2.205 1.00 87.25 85 GLN A CA 1
ATOM 658 C C . GLN A 1 85 ? 10.105 -0.946 -3.061 1.00 87.25 85 GLN A C 1
ATOM 660 O O . GLN A 1 85 ? 10.789 -1.021 -4.081 1.00 87.25 85 GLN A O 1
ATOM 665 N N . GLU A 1 86 ? 9.594 0.211 -2.638 1.00 86.38 86 GLU A N 1
ATOM 666 C CA . GLU A 1 86 ? 9.862 1.480 -3.312 1.00 86.38 86 GLU A CA 1
ATOM 667 C C . GLU A 1 86 ? 11.358 1.830 -3.257 1.00 86.38 86 GLU A C 1
ATOM 669 O O . GLU A 1 86 ? 11.946 2.251 -4.257 1.00 86.38 86 GLU A O 1
ATOM 674 N N . ARG A 1 87 ? 12.007 1.646 -2.098 1.00 88.00 87 ARG A N 1
ATOM 675 C CA . ARG A 1 87 ? 13.450 1.873 -1.944 1.00 88.00 87 ARG A CA 1
ATOM 676 C C . ARG A 1 87 ? 14.265 0.953 -2.849 1.00 88.00 87 ARG A C 1
ATOM 678 O O . ARG A 1 87 ? 15.148 1.434 -3.553 1.00 88.00 87 ARG A O 1
ATOM 685 N N . GLU A 1 88 ? 13.970 -0.342 -2.853 1.00 87.50 88 GLU A N 1
ATOM 686 C CA . GLU A 1 88 ? 14.636 -1.315 -3.723 1.00 87.50 88 GLU A CA 1
ATOM 687 C C . GLU A 1 88 ? 14.425 -0.987 -5.201 1.00 87.50 88 GLU A C 1
ATOM 689 O O . GLU A 1 88 ? 15.376 -1.035 -5.983 1.00 87.50 88 GLU A O 1
ATOM 694 N N . TYR A 1 89 ? 13.203 -0.602 -5.584 1.00 83.19 89 TYR A N 1
ATOM 695 C CA . TYR A 1 89 ? 12.911 -0.167 -6.944 1.00 83.19 89 TYR A CA 1
ATOM 696 C C . TYR A 1 89 ? 13.762 1.045 -7.330 1.00 83.19 89 TYR A C 1
ATOM 698 O O . TYR A 1 89 ? 14.423 0.993 -8.365 1.00 83.19 89 TYR A O 1
ATOM 706 N N . ARG A 1 90 ? 13.821 2.090 -6.492 1.00 82.88 90 ARG A N 1
ATOM 707 C CA . ARG A 1 90 ? 14.654 3.281 -6.738 1.00 82.88 90 ARG A CA 1
ATOM 708 C C . ARG A 1 90 ? 16.127 2.928 -6.938 1.00 82.88 90 ARG A C 1
ATOM 710 O O . ARG A 1 90 ? 16.720 3.389 -7.904 1.00 82.88 90 ARG A O 1
ATOM 717 N N . ILE A 1 91 ? 16.686 2.061 -6.091 1.00 83.19 91 ILE A N 1
ATOM 718 C CA . ILE A 1 91 ? 18.075 1.589 -6.228 1.00 83.19 91 ILE A CA 1
ATOM 719 C C . ILE A 1 91 ? 18.269 0.849 -7.559 1.00 83.19 91 ILE A C 1
ATOM 721 O O . ILE A 1 91 ? 19.231 1.105 -8.274 1.00 83.19 91 ILE A O 1
ATOM 725 N N . SER A 1 92 ? 17.345 -0.046 -7.922 1.00 78.19 92 SER A N 1
ATOM 726 C CA . SER A 1 92 ? 17.436 -0.817 -9.171 1.00 78.19 92 SER A CA 1
ATOM 727 C C . SER A 1 92 ? 17.204 0.016 -10.437 1.00 78.19 92 SER A C 1
ATOM 729 O O . SER A 1 92 ? 17.728 -0.314 -11.497 1.00 78.19 92 SER A O 1
ATOM 731 N N . ALA A 1 93 ? 16.407 1.083 -10.341 1.00 70.75 93 ALA A N 1
ATOM 732 C CA . ALA A 1 93 ? 16.037 1.945 -11.458 1.00 70.75 93 ALA A CA 1
ATOM 733 C C . ALA A 1 93 ? 16.989 3.139 -11.643 1.00 70.75 93 ALA A C 1
ATOM 735 O O . ALA A 1 93 ? 16.974 3.733 -12.717 1.00 70.75 93 ALA A O 1
ATOM 736 N N . GLY A 1 94 ? 17.778 3.484 -10.619 1.00 61.47 94 GLY A N 1
ATOM 737 C CA . GLY A 1 94 ? 18.619 4.681 -10.549 1.00 61.47 94 GLY A CA 1
ATOM 738 C C . GLY A 1 94 ? 20.051 4.408 -10.087 1.00 61.47 94 GLY A C 1
ATOM 739 O O . GLY A 1 94 ? 20.604 5.189 -9.322 1.00 61.47 94 GLY A O 1
ATOM 740 N N . GLY A 1 95 ? 20.679 3.327 -10.555 1.00 51.06 95 GLY A N 1
ATOM 741 C CA . GLY A 1 95 ? 22.115 3.079 -10.363 1.00 51.06 95 GLY A CA 1
ATOM 742 C C . GLY A 1 95 ? 23.048 4.055 -11.106 1.00 51.06 95 GLY A C 1
ATOM 743 O O . GLY A 1 95 ? 24.105 3.619 -11.539 1.00 51.06 95 GLY A O 1
ATOM 744 N N . ASP A 1 96 ? 22.652 5.321 -11.275 1.00 45.16 96 ASP A N 1
ATOM 745 C CA . ASP A 1 96 ? 23.403 6.378 -11.973 1.00 45.16 96 ASP A CA 1
ATOM 746 C C . ASP A 1 96 ? 23.460 7.709 -11.194 1.00 45.16 96 ASP A C 1
ATOM 748 O O . ASP A 1 96 ? 23.925 8.711 -11.726 1.00 45.16 96 ASP A O 1
ATOM 752 N N . ASP A 1 97 ? 23.065 7.746 -9.917 1.00 48.66 97 ASP A N 1
ATOM 753 C CA . ASP A 1 97 ? 23.451 8.861 -9.038 1.00 48.66 97 ASP A CA 1
ATOM 754 C C . ASP A 1 97 ? 24.812 8.557 -8.391 1.00 48.66 97 ASP A C 1
ATOM 756 O O . ASP A 1 97 ? 24.928 8.269 -7.197 1.00 48.66 97 ASP A O 1
ATOM 760 N N . THR A 1 98 ? 25.859 8.605 -9.216 1.00 41.34 98 THR A N 1
ATOM 761 C CA . THR A 1 98 ? 27.232 8.831 -8.741 1.00 41.34 98 THR A CA 1
ATOM 762 C C . THR A 1 98 ? 27.493 10.338 -8.828 1.00 41.34 98 THR A C 1
ATOM 764 O O . THR A 1 98 ? 27.431 10.864 -9.940 1.00 41.34 98 THR A O 1
ATOM 767 N N . PRO A 1 99 ? 27.750 11.062 -7.721 1.00 48.44 99 PRO A N 1
ATOM 768 C CA . PRO A 1 99 ? 28.453 12.338 -7.815 1.00 48.44 99 PRO A CA 1
ATOM 769 C C . PRO A 1 99 ? 29.889 12.147 -8.326 1.00 48.44 99 PRO A C 1
ATOM 771 O O . PRO A 1 99 ? 30.475 11.064 -8.082 1.00 48.44 99 PRO A O 1
#